Protein AF-A0A974WV80-F1 (afdb_monomer_lite)

pLDDT: mean 70.76, std 17.14, range [36.25, 94.75]

Structure (mmCIF, N/CA/C/O backbone):
data_AF-A0A974WV80-F1
#
_entry.id   AF-A0A974WV80-F1
#
loop_
_atom_site.group_PDB
_atom_site.id
_atom_site.type_symbol
_atom_site.label_atom_id
_atom_site.label_alt_id
_atom_site.label_comp_id
_atom_site.label_asym_id
_atom_site.label_entity_id
_atom_site.label_seq_id
_atom_site.pdbx_PDB_ins_code
_atom_site.Cartn_x
_atom_site.Cartn_y
_atom_site.Cartn_z
_atom_site.occupancy
_atom_site.B_iso_or_equiv
_atom_site.auth_seq_id
_atom_site.auth_comp_id
_atom_site.auth_asym_id
_atom_site.auth_atom_id
_atom_site.pdbx_PDB_model_num
ATOM 1 N N . MET A 1 1 ? 32.063 32.913 -98.123 1.00 36.25 1 MET A N 1
ATOM 2 C CA . MET A 1 1 ? 31.239 31.945 -97.366 1.00 36.25 1 MET A CA 1
ATOM 3 C C . MET A 1 1 ? 32.148 31.295 -96.330 1.00 36.25 1 MET A C 1
ATOM 5 O O . MET A 1 1 ? 33.024 30.537 -96.710 1.00 36.25 1 MET A O 1
ATOM 9 N N . ASN A 1 2 ? 32.060 31.723 -95.066 1.00 40.94 2 ASN A N 1
ATOM 10 C CA . ASN A 1 2 ? 33.018 31.383 -94.005 1.00 40.94 2 ASN A CA 1
ATOM 11 C C . ASN A 1 2 ? 32.288 30.568 -92.929 1.00 40.94 2 ASN A C 1
ATOM 13 O O . ASN A 1 2 ? 31.383 31.086 -92.277 1.00 40.94 2 ASN A O 1
ATOM 17 N N . ILE A 1 3 ? 32.620 29.284 -92.806 1.00 51.56 3 ILE A N 1
ATOM 18 C CA . ILE A 1 3 ? 31.945 28.354 -91.897 1.00 51.56 3 ILE A CA 1
ATOM 19 C C . ILE A 1 3 ? 32.751 28.321 -90.599 1.00 51.56 3 ILE A C 1
ATOM 21 O O . ILE A 1 3 ? 33.777 27.653 -90.505 1.00 51.56 3 ILE A O 1
ATOM 25 N N . GLN A 1 4 ? 32.292 29.060 -89.590 1.00 62.06 4 GLN A N 1
ATOM 26 C CA . GLN A 1 4 ? 32.830 28.953 -88.237 1.00 62.06 4 GLN A CA 1
ATOM 27 C C . GLN A 1 4 ? 32.282 27.684 -87.578 1.00 62.06 4 GLN A C 1
ATOM 29 O O . GLN A 1 4 ? 31.132 27.632 -87.140 1.00 62.06 4 GLN A O 1
ATOM 34 N N . THR A 1 5 ? 33.108 26.645 -87.482 1.00 59.03 5 THR A N 1
ATOM 35 C CA . THR A 1 5 ? 32.797 25.452 -86.690 1.00 59.03 5 THR A CA 1
ATOM 36 C C . THR A 1 5 ? 32.998 25.763 -85.208 1.00 59.03 5 THR A C 1
ATOM 38 O O . THR A 1 5 ? 34.107 25.713 -84.673 1.00 59.03 5 THR A O 1
ATOM 41 N N . ARG A 1 6 ? 31.900 26.112 -84.535 1.00 53.66 6 ARG A N 1
ATOM 42 C CA . ARG A 1 6 ? 31.818 26.294 -83.083 1.00 53.66 6 ARG A CA 1
ATOM 43 C C . ARG A 1 6 ? 32.050 24.949 -82.389 1.00 53.66 6 ARG A C 1
ATOM 45 O O . ARG A 1 6 ? 31.176 24.088 -82.376 1.00 53.66 6 ARG A O 1
ATOM 52 N N . ASN A 1 7 ? 33.225 24.775 -81.794 1.00 55.34 7 ASN A N 1
ATOM 53 C CA . ASN A 1 7 ? 33.567 23.578 -81.033 1.00 55.34 7 ASN A CA 1
ATOM 54 C C . ASN A 1 7 ? 32.879 23.640 -79.655 1.00 55.34 7 ASN A C 1
ATOM 56 O O . ASN A 1 7 ? 33.384 24.245 -78.709 1.00 55.34 7 ASN A O 1
ATOM 60 N N . ILE A 1 8 ? 31.674 23.073 -79.550 1.00 55.44 8 ILE A N 1
ATOM 61 C CA . ILE A 1 8 ? 30.937 22.963 -78.287 1.00 55.44 8 ILE A CA 1
ATOM 62 C C . ILE A 1 8 ? 31.570 21.821 -77.486 1.00 55.44 8 ILE A C 1
ATOM 64 O O . ILE A 1 8 ? 31.139 20.672 -77.556 1.00 55.44 8 ILE A O 1
ATOM 68 N N . ARG A 1 9 ? 32.600 22.134 -76.692 1.00 52.12 9 ARG A N 1
ATOM 69 C CA . ARG A 1 9 ? 33.020 21.252 -75.600 1.00 52.12 9 ARG A CA 1
ATOM 70 C C . ARG A 1 9 ? 31.909 21.243 -74.553 1.00 52.12 9 ARG A C 1
ATOM 72 O O . ARG A 1 9 ? 31.867 22.091 -73.665 1.00 52.12 9 ARG A O 1
ATOM 79 N N . GLN A 1 10 ? 30.998 20.280 -74.668 1.00 56.44 10 GLN A N 1
ATOM 80 C CA . GLN A 1 10 ? 30.128 19.870 -73.573 1.00 56.44 10 GLN A CA 1
ATOM 81 C C . GLN A 1 10 ? 31.018 19.378 -72.428 1.00 56.44 10 GLN A C 1
ATOM 83 O O . GLN A 1 10 ? 31.416 18.216 -72.366 1.00 56.44 10 GLN A O 1
ATOM 88 N N . GLY A 1 11 ? 31.341 20.284 -71.508 1.00 48.88 11 GLY A N 1
ATOM 89 C CA . GLY A 1 11 ? 31.851 19.943 -70.191 1.00 48.88 11 GLY A CA 1
ATOM 90 C C . GLY A 1 11 ? 30.752 19.237 -69.410 1.00 48.88 11 GLY A C 1
ATOM 91 O O . GLY A 1 11 ? 30.100 19.840 -68.562 1.00 48.88 11 GLY A O 1
ATOM 92 N N . ARG A 1 12 ? 30.529 17.954 -69.709 1.00 49.16 12 ARG A N 1
ATOM 93 C CA . ARG A 1 12 ? 29.722 17.045 -68.899 1.00 49.16 12 ARG A CA 1
ATOM 94 C C . ARG A 1 12 ? 30.490 16.839 -67.596 1.00 49.16 12 ARG A C 1
ATOM 96 O O . ARG A 1 12 ? 31.227 15.872 -67.440 1.00 49.16 12 ARG A O 1
ATOM 103 N N . ARG A 1 13 ? 30.364 17.790 -66.665 1.00 52.38 13 ARG A N 1
ATOM 104 C CA . ARG A 1 13 ? 30.737 17.589 -65.265 1.00 52.38 13 ARG A CA 1
ATOM 105 C C . ARG A 1 13 ? 29.773 16.550 -64.718 1.00 52.38 13 ARG A C 1
ATOM 107 O O . ARG A 1 13 ? 28.721 16.866 -64.175 1.00 52.38 13 ARG A O 1
ATOM 114 N N . THR A 1 14 ? 30.111 15.287 -64.940 1.00 49.91 14 THR A N 1
ATOM 115 C CA . THR A 1 14 ? 29.525 14.181 -64.210 1.00 49.91 14 THR A CA 1
ATOM 116 C C . THR A 1 14 ? 29.885 14.42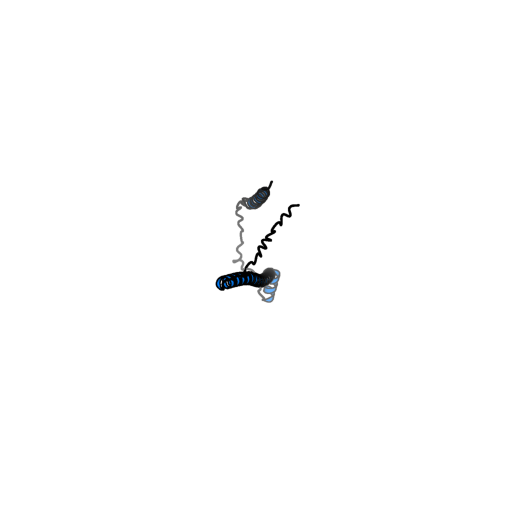5 -62.756 1.00 49.91 14 THR A C 1
ATOM 118 O O . THR A 1 14 ? 31.022 14.200 -62.347 1.00 49.91 14 THR A O 1
ATOM 121 N N . ASN A 1 15 ? 28.924 14.926 -61.987 1.00 51.16 15 ASN A N 1
ATOM 122 C CA . ASN A 1 15 ? 28.967 14.898 -60.537 1.00 51.16 15 ASN A CA 1
ATOM 123 C C . ASN A 1 15 ? 28.817 13.429 -60.116 1.00 51.16 15 ASN A C 1
ATOM 125 O O . ASN A 1 15 ? 27.779 12.998 -59.622 1.00 51.16 15 ASN A O 1
ATOM 129 N N . ARG A 1 16 ? 29.845 12.623 -60.408 1.00 49.44 16 ARG A N 1
ATOM 130 C CA . ARG A 1 16 ? 30.087 11.369 -59.714 1.00 49.44 16 ARG A CA 1
ATOM 131 C C . ARG A 1 16 ? 30.488 11.801 -58.316 1.00 49.44 16 ARG A C 1
ATOM 133 O O . ARG A 1 16 ? 31.667 11.973 -58.033 1.00 49.44 16 ARG A O 1
ATOM 140 N N . ARG A 1 17 ? 29.483 12.015 -57.466 1.00 54.44 17 ARG A N 1
ATOM 141 C CA . ARG A 1 17 ? 29.644 11.793 -56.037 1.00 54.44 17 ARG A CA 1
ATOM 142 C C . ARG A 1 17 ? 30.075 10.342 -55.939 1.00 54.44 17 ARG A C 1
ATOM 144 O O . ARG A 1 17 ? 29.261 9.431 -56.069 1.00 54.44 17 ARG A O 1
ATOM 151 N N . THR A 1 18 ? 31.383 10.149 -55.895 1.00 47.62 18 THR A N 1
ATOM 152 C CA . THR A 1 18 ? 32.001 8.917 -55.460 1.00 47.62 18 THR A CA 1
ATOM 153 C C . THR A 1 18 ? 31.258 8.525 -54.194 1.00 47.62 18 THR A C 1
ATOM 155 O O . THR A 1 18 ? 31.222 9.272 -53.218 1.00 47.62 18 THR A O 1
ATOM 158 N N . ALA A 1 19 ? 30.585 7.379 -54.238 1.00 55.41 19 ALA A N 1
ATOM 159 C CA . ALA A 1 19 ? 30.275 6.648 -53.029 1.00 55.41 19 ALA A CA 1
ATOM 160 C C . ALA A 1 19 ? 31.631 6.208 -52.465 1.00 55.41 19 ALA A C 1
ATOM 162 O O . ALA A 1 19 ? 32.063 5.075 -52.660 1.00 55.41 19 ALA A O 1
ATOM 163 N N . GLU A 1 20 ? 32.363 7.152 -51.873 1.00 53.81 20 GLU A N 1
ATOM 164 C CA . GLU A 1 20 ? 33.501 6.847 -51.031 1.00 53.81 20 GLU A CA 1
ATOM 165 C C . GLU A 1 20 ? 32.922 5.984 -49.923 1.00 53.81 20 GLU A C 1
ATOM 167 O O . GLU A 1 20 ? 32.028 6.416 -49.189 1.00 53.81 20 GLU A O 1
ATOM 172 N N . GLY A 1 21 ? 33.312 4.709 -49.907 1.00 57.91 21 GLY A N 1
ATOM 173 C CA . GLY A 1 21 ? 32.842 3.770 -48.907 1.00 57.91 21 GLY A CA 1
ATOM 174 C C . GLY A 1 21 ? 33.082 4.401 -47.547 1.00 57.91 21 GLY A C 1
ATOM 175 O O . GLY A 1 21 ? 34.236 4.576 -47.166 1.00 57.91 21 GLY A O 1
ATOM 176 N N . LEU A 1 22 ? 31.999 4.803 -46.866 1.00 60.28 22 LEU A N 1
ATOM 177 C CA . LEU A 1 22 ? 32.102 5.458 -45.566 1.00 60.28 22 LEU A CA 1
ATOM 178 C C . LEU A 1 22 ? 33.052 4.632 -44.704 1.00 60.28 22 LEU A C 1
ATOM 180 O O . LEU A 1 22 ? 32.840 3.421 -44.555 1.00 60.28 22 LEU A O 1
ATOM 184 N N . SER A 1 23 ? 34.091 5.294 -44.188 1.00 78.12 23 SER A N 1
ATOM 185 C CA . SER A 1 23 ? 35.085 4.692 -43.305 1.00 78.12 23 SER A CA 1
ATOM 186 C C . SER A 1 23 ? 34.379 3.851 -42.245 1.00 78.12 23 SER A C 1
ATOM 188 O O . SER A 1 23 ? 33.329 4.249 -41.725 1.00 78.12 23 SER A O 1
ATOM 190 N N . ILE A 1 24 ? 34.936 2.676 -41.932 1.00 80.00 24 ILE A N 1
ATOM 191 C CA . ILE A 1 24 ? 34.367 1.750 -40.942 1.00 80.00 24 ILE A CA 1
ATOM 192 C C . ILE A 1 24 ? 34.031 2.495 -39.639 1.00 80.00 24 ILE A C 1
ATOM 194 O O . ILE A 1 24 ? 32.977 2.258 -39.057 1.00 80.00 24 ILE A O 1
ATOM 198 N N . GLY A 1 25 ? 34.866 3.470 -39.252 1.00 83.44 25 GLY A N 1
ATOM 199 C CA . GLY A 1 25 ? 34.662 4.300 -38.066 1.00 83.44 25 GLY A CA 1
ATOM 200 C C . GLY A 1 25 ? 33.410 5.176 -38.138 1.00 83.44 25 GLY A C 1
ATOM 201 O O . GLY A 1 25 ? 32.678 5.275 -37.159 1.00 83.44 25 GLY A O 1
ATOM 202 N N . THR A 1 26 ? 33.093 5.751 -39.301 1.00 83.94 26 THR A N 1
ATOM 203 C CA . THR A 1 26 ? 31.877 6.558 -39.484 1.00 83.94 26 THR A CA 1
ATOM 204 C C . THR A 1 26 ? 30.623 5.688 -39.420 1.00 83.94 26 THR A C 1
ATOM 206 O O . THR A 1 26 ? 29.641 6.076 -38.794 1.00 83.94 26 THR A O 1
ATOM 209 N N . LYS A 1 27 ? 30.657 4.482 -40.003 1.00 86.31 27 LYS A N 1
ATOM 210 C CA . LYS A 1 27 ? 29.545 3.521 -39.897 1.00 86.31 27 LYS A CA 1
ATOM 211 C C . LYS A 1 27 ? 29.316 3.091 -38.447 1.00 86.31 27 LYS A C 1
ATOM 213 O O . LYS A 1 27 ? 28.176 3.061 -37.996 1.00 86.31 27 LYS A O 1
ATOM 218 N N . LEU A 1 28 ? 30.393 2.816 -37.714 1.00 88.44 28 LEU A N 1
ATOM 219 C CA . LEU A 1 28 ? 30.341 2.397 -36.313 1.00 88.44 28 LEU A CA 1
ATOM 220 C C . LEU A 1 28 ? 29.813 3.520 -35.410 1.00 88.44 28 LEU A C 1
ATOM 222 O O . LEU A 1 28 ? 28.975 3.270 -34.549 1.00 88.44 28 LEU A O 1
ATOM 226 N N . PHE A 1 29 ? 30.210 4.768 -35.670 1.00 90.38 29 PHE A N 1
ATOM 227 C CA . PHE A 1 29 ? 29.683 5.940 -34.971 1.00 90.38 29 PHE A CA 1
ATOM 228 C C . PHE A 1 29 ? 28.184 6.152 -35.227 1.00 90.38 29 PHE A C 1
ATOM 230 O O . PHE A 1 29 ? 27.434 6.441 -34.296 1.00 90.38 29 PHE A O 1
ATOM 237 N N . VAL A 1 30 ? 27.717 5.971 -36.467 1.00 90.38 30 VAL A N 1
ATOM 238 C CA . VAL A 1 30 ? 26.282 6.052 -36.791 1.00 90.38 30 VAL A CA 1
ATOM 239 C C . VAL A 1 30 ? 25.499 4.956 -36.068 1.00 90.38 30 VAL A C 1
ATOM 241 O O . VAL A 1 30 ? 24.493 5.252 -35.429 1.00 90.38 30 VAL A O 1
ATOM 244 N N . VAL A 1 31 ? 25.979 3.709 -36.102 1.00 92.19 31 VAL A N 1
ATOM 245 C CA . VAL A 1 31 ? 25.334 2.587 -35.400 1.00 92.19 31 VAL A CA 1
ATOM 246 C C . VAL A 1 31 ? 25.295 2.826 -33.892 1.00 92.19 31 VAL A C 1
ATOM 248 O O . VAL A 1 31 ? 24.258 2.600 -33.274 1.00 92.19 31 VAL A O 1
ATOM 251 N N . LEU A 1 32 ? 26.378 3.338 -33.304 1.00 93.56 32 LEU A N 1
ATOM 252 C CA . LEU A 1 32 ? 26.435 3.660 -31.881 1.00 93.56 32 LEU A CA 1
ATOM 253 C C . LEU A 1 32 ? 25.405 4.731 -31.500 1.00 93.56 32 LEU A C 1
ATOM 255 O O . LEU A 1 32 ? 24.673 4.551 -30.533 1.00 93.56 32 LEU A O 1
ATOM 259 N N . ASN A 1 33 ? 25.298 5.813 -32.276 1.00 92.12 33 ASN A N 1
ATOM 260 C CA . ASN A 1 33 ? 24.308 6.861 -32.013 1.00 92.12 33 ASN A CA 1
ATOM 261 C C . ASN A 1 33 ? 22.872 6.341 -32.132 1.00 92.12 33 ASN A C 1
ATOM 263 O O . ASN A 1 33 ? 22.026 6.675 -31.305 1.00 92.12 33 ASN A O 1
ATOM 267 N N . VAL A 1 34 ? 22.597 5.484 -33.118 1.00 92.88 34 VAL A N 1
ATOM 268 C CA . VAL A 1 34 ? 21.283 4.843 -33.263 1.00 92.88 34 VAL A CA 1
ATOM 269 C C . VAL A 1 34 ? 20.998 3.909 -32.085 1.00 92.88 34 VAL A C 1
ATOM 271 O O . VAL A 1 34 ? 19.899 3.942 -31.538 1.00 92.88 34 VAL A O 1
ATOM 274 N N . ALA A 1 35 ? 21.982 3.124 -31.641 1.00 93.88 35 ALA A N 1
ATOM 275 C CA . ALA A 1 35 ? 21.842 2.252 -30.478 1.00 93.88 35 ALA A CA 1
ATOM 276 C C . ALA A 1 35 ? 21.575 3.051 -29.191 1.00 93.88 35 ALA A C 1
ATOM 278 O O . ALA A 1 35 ? 20.708 2.673 -28.404 1.00 93.88 35 ALA A O 1
ATOM 279 N N . ILE A 1 36 ? 22.259 4.184 -29.000 1.00 93.75 36 ILE A N 1
ATOM 280 C CA . ILE A 1 36 ? 22.020 5.097 -27.874 1.00 93.75 36 ILE A CA 1
ATOM 281 C C . ILE A 1 36 ? 20.609 5.686 -27.951 1.00 93.75 36 ILE A C 1
ATOM 283 O O . ILE A 1 36 ? 19.902 5.692 -26.946 1.00 93.75 36 ILE A O 1
ATOM 287 N N . ALA A 1 37 ? 20.170 6.135 -29.129 1.00 92.94 37 ALA A N 1
ATOM 288 C CA . ALA A 1 37 ? 18.833 6.691 -29.307 1.00 92.94 37 ALA A CA 1
ATOM 289 C C . ALA A 1 37 ? 17.741 5.653 -28.996 1.00 92.94 37 ALA A C 1
ATOM 291 O O . ALA A 1 37 ? 16.806 5.944 -28.252 1.00 92.94 37 ALA A O 1
ATOM 292 N N . LEU A 1 38 ? 17.889 4.422 -29.494 1.00 93.44 38 LEU A N 1
ATOM 293 C CA . LEU A 1 38 ? 16.968 3.321 -29.198 1.00 93.44 38 LEU A CA 1
ATOM 294 C C . LEU A 1 38 ? 16.971 2.958 -27.709 1.00 93.44 38 LEU A C 1
ATOM 296 O O . LEU A 1 38 ? 15.905 2.780 -27.123 1.00 93.44 38 LEU A O 1
ATOM 300 N N . SER A 1 39 ? 18.150 2.906 -27.085 1.00 92.06 39 SER A N 1
ATOM 301 C CA . SER A 1 39 ? 18.290 2.671 -25.645 1.00 92.06 39 SER A CA 1
ATOM 302 C C . SER A 1 39 ? 17.598 3.761 -24.824 1.00 92.06 39 SER A C 1
ATOM 304 O O . SER A 1 39 ? 16.862 3.454 -23.890 1.00 92.06 39 SER A O 1
ATOM 306 N N . ALA A 1 40 ? 17.743 5.032 -25.207 1.00 93.19 40 ALA A N 1
ATOM 307 C CA . ALA A 1 40 ? 17.090 6.148 -24.531 1.00 93.19 40 ALA A CA 1
ATOM 308 C C . ALA A 1 40 ? 15.559 6.054 -24.620 1.00 93.19 40 ALA A C 1
ATOM 310 O O . ALA A 1 40 ? 14.876 6.185 -23.604 1.00 93.19 40 ALA A O 1
ATOM 311 N N . VAL A 1 41 ? 15.012 5.761 -25.805 1.00 91.56 41 VAL A N 1
ATOM 312 C CA . VAL A 1 41 ? 13.565 5.543 -25.987 1.00 91.56 41 VAL A CA 1
ATOM 313 C C . VAL A 1 41 ? 13.086 4.368 -25.134 1.00 91.56 41 VAL A C 1
ATOM 315 O O . VAL A 1 41 ? 12.062 4.470 -24.456 1.00 91.56 41 VAL A O 1
ATOM 318 N N . PHE A 1 42 ? 13.846 3.273 -25.116 1.00 92.38 42 PHE A N 1
ATOM 319 C CA . PHE A 1 42 ? 13.522 2.094 -24.323 1.00 92.38 42 PHE A CA 1
ATOM 320 C C . PHE A 1 42 ? 13.545 2.390 -22.819 1.00 92.38 42 PHE A C 1
ATOM 322 O O . PHE A 1 42 ? 12.612 2.014 -22.111 1.00 92.38 42 PHE A O 1
ATOM 329 N N . LEU A 1 43 ? 14.553 3.108 -22.324 1.00 90.88 43 LEU A N 1
ATOM 330 C CA . LEU A 1 43 ? 14.649 3.523 -20.924 1.00 90.88 43 LEU A CA 1
ATOM 331 C C . LEU A 1 43 ? 13.485 4.428 -20.522 1.00 90.88 43 LEU A C 1
ATOM 333 O O . LEU A 1 43 ? 12.877 4.199 -19.482 1.00 90.88 43 LEU A O 1
ATOM 337 N N . ILE A 1 44 ? 13.127 5.408 -21.354 1.00 92.81 44 ILE A N 1
ATOM 338 C CA . ILE A 1 44 ? 11.995 6.307 -21.089 1.00 92.81 44 ILE A CA 1
ATOM 339 C C . ILE A 1 44 ? 10.680 5.521 -21.028 1.00 92.81 44 ILE A C 1
ATOM 341 O O . ILE A 1 44 ? 9.865 5.750 -20.132 1.00 92.81 44 ILE A O 1
ATOM 345 N N . ALA A 1 45 ? 10.474 4.578 -21.951 1.00 88.56 45 ALA A N 1
ATOM 346 C CA . ALA A 1 45 ? 9.288 3.728 -21.959 1.00 88.56 45 ALA A CA 1
ATOM 347 C C . ALA A 1 45 ? 9.220 2.841 -20.705 1.00 88.56 45 ALA A C 1
ATOM 349 O O . ALA A 1 45 ? 8.202 2.836 -20.014 1.00 88.56 45 ALA A O 1
ATOM 350 N N . ASN A 1 46 ? 10.315 2.156 -20.362 1.00 87.94 46 ASN A N 1
ATOM 351 C CA . ASN A 1 46 ? 10.391 1.314 -19.165 1.00 87.94 46 ASN A CA 1
ATOM 352 C C . ASN A 1 46 ? 10.211 2.124 -17.881 1.00 87.94 46 ASN A C 1
ATOM 354 O O . ASN A 1 46 ? 9.502 1.688 -16.978 1.00 87.94 46 ASN A O 1
ATOM 358 N N . TYR A 1 47 ? 10.795 3.319 -17.809 1.00 87.81 47 TYR A N 1
ATOM 359 C CA . TYR A 1 47 ? 10.637 4.213 -16.669 1.00 87.81 47 TYR A CA 1
ATOM 360 C C . TYR A 1 47 ? 9.178 4.640 -16.492 1.00 87.81 47 TYR A C 1
ATOM 362 O O . TYR A 1 47 ? 8.646 4.560 -15.388 1.00 87.81 47 TYR A O 1
ATOM 370 N N . ARG A 1 48 ? 8.489 5.010 -17.582 1.00 85.25 48 ARG A N 1
ATOM 371 C CA . ARG A 1 48 ? 7.051 5.319 -17.537 1.00 85.25 48 ARG A CA 1
ATOM 372 C C . ARG A 1 48 ? 6.207 4.123 -17.105 1.00 85.25 48 ARG A C 1
ATOM 374 O O . ARG A 1 48 ? 5.297 4.296 -16.301 1.00 85.25 48 ARG A O 1
ATOM 381 N N . ILE A 1 49 ? 6.500 2.929 -17.614 1.00 82.94 49 ILE A N 1
ATOM 382 C CA . ILE A 1 49 ? 5.775 1.703 -17.252 1.00 82.94 49 ILE A CA 1
ATOM 383 C C . ILE A 1 49 ? 5.990 1.369 -15.772 1.00 82.94 49 ILE A C 1
ATOM 385 O O . ILE A 1 49 ? 5.022 1.109 -15.063 1.00 82.94 49 ILE A O 1
ATOM 389 N N . SER A 1 50 ? 7.233 1.444 -15.295 1.00 81.00 50 SER A N 1
ATOM 390 C CA . SER A 1 50 ? 7.597 1.211 -13.894 1.00 81.00 50 SER A CA 1
ATOM 391 C C . SER A 1 50 ? 6.922 2.215 -12.956 1.00 81.00 50 SER A C 1
ATOM 393 O O . SER A 1 50 ? 6.315 1.826 -11.962 1.00 81.00 50 SER A O 1
ATOM 395 N N . LEU A 1 51 ? 6.929 3.505 -13.308 1.00 77.56 51 LEU A N 1
ATOM 396 C CA . LEU A 1 51 ? 6.191 4.533 -12.573 1.00 77.56 51 LEU A CA 1
ATOM 397 C C . LEU A 1 51 ? 4.699 4.215 -12.500 1.00 77.56 51 LEU A C 1
ATOM 399 O O . LEU A 1 51 ? 4.114 4.304 -11.426 1.00 77.56 51 LEU A O 1
ATOM 403 N N . ASN A 1 52 ? 4.092 3.820 -13.619 1.00 80.00 52 ASN A N 1
ATOM 404 C CA . ASN A 1 52 ? 2.666 3.524 -13.657 1.00 80.00 52 ASN A CA 1
ATOM 405 C C . ASN A 1 52 ? 2.321 2.304 -12.786 1.00 80.00 52 ASN A C 1
ATOM 407 O O . ASN A 1 52 ? 1.367 2.345 -12.019 1.00 80.00 52 ASN A O 1
ATOM 411 N N . GLN A 1 53 ? 3.147 1.255 -12.828 1.00 77.88 53 GLN A N 1
ATOM 412 C CA . GLN A 1 53 ? 3.005 0.084 -11.957 1.00 77.88 53 GLN A CA 1
ATOM 413 C C . GLN A 1 53 ? 3.145 0.447 -10.473 1.00 77.88 53 GLN A C 1
ATOM 415 O O . GLN A 1 53 ? 2.349 -0.009 -9.650 1.00 77.88 53 GLN A O 1
ATOM 420 N N . ASN A 1 54 ? 4.113 1.300 -10.129 1.00 78.75 54 ASN A N 1
ATOM 421 C CA . ASN A 1 54 ? 4.316 1.761 -8.757 1.00 78.75 54 ASN A CA 1
ATOM 422 C C . ASN A 1 54 ? 3.135 2.607 -8.262 1.00 78.75 54 ASN A C 1
ATOM 424 O O . ASN A 1 54 ? 2.684 2.419 -7.134 1.00 78.75 54 ASN A O 1
ATOM 428 N N . ILE A 1 55 ? 2.598 3.491 -9.107 1.00 75.00 55 ILE A N 1
ATOM 429 C CA . ILE A 1 55 ? 1.416 4.303 -8.791 1.00 75.00 55 ILE A CA 1
ATOM 430 C C . ILE A 1 55 ? 0.202 3.402 -8.555 1.00 75.00 55 ILE A C 1
ATOM 432 O O . ILE A 1 55 ? -0.435 3.526 -7.514 1.00 75.00 55 ILE A O 1
ATOM 436 N N . SER A 1 56 ? -0.069 2.440 -9.442 1.00 76.81 56 SER A N 1
ATOM 437 C CA . SER A 1 56 ? -1.171 1.487 -9.252 1.00 76.81 56 SER A CA 1
ATOM 438 C C . SER A 1 56 ? -1.003 0.645 -7.980 1.00 76.81 56 SER A C 1
ATOM 440 O O . SER A 1 56 ? -1.977 0.367 -7.282 1.00 76.81 56 SER A O 1
ATOM 442 N N . GLY A 1 57 ? 0.233 0.265 -7.639 1.00 82.75 57 GLY A N 1
ATOM 443 C CA . GLY A 1 57 ? 0.540 -0.441 -6.395 1.00 82.75 57 GLY A CA 1
ATOM 444 C C . GLY A 1 57 ? 0.274 0.399 -5.142 1.00 82.75 57 GLY A C 1
ATOM 445 O O . GLY A 1 57 ? -0.262 -0.116 -4.159 1.00 82.75 57 GLY A O 1
ATOM 446 N N . ILE A 1 58 ? 0.614 1.690 -5.174 1.00 80.75 58 ILE A N 1
ATOM 447 C CA . ILE A 1 58 ? 0.351 2.641 -4.084 1.00 80.75 58 ILE A CA 1
ATOM 448 C C . ILE A 1 58 ? -1.147 2.939 -3.971 1.00 80.75 58 ILE A C 1
ATOM 450 O O . ILE A 1 58 ? -1.682 2.969 -2.866 1.00 80.75 58 ILE A O 1
ATOM 454 N N . GLU A 1 59 ? -1.846 3.107 -5.089 1.00 82.62 59 GLU A N 1
ATOM 455 C CA . GLU A 1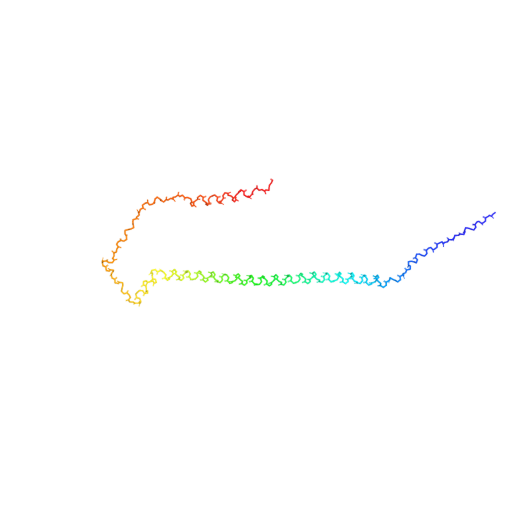 59 ? -3.286 3.369 -5.124 1.00 82.62 59 GLU A CA 1
ATOM 456 C C . GLU A 1 59 ? -4.086 2.198 -4.540 1.00 82.62 59 GLU A C 1
ATOM 458 O O . GLU A 1 59 ? -4.950 2.397 -3.685 1.00 82.62 59 GLU A O 1
ATOM 463 N N . ALA A 1 60 ? -3.726 0.961 -4.898 1.00 83.81 60 ALA A N 1
ATOM 464 C CA . ALA A 1 60 ? -4.329 -0.234 -4.315 1.00 83.81 60 ALA A CA 1
ATOM 465 C C . ALA A 1 60 ? -4.094 -0.325 -2.797 1.00 83.81 60 ALA A C 1
ATOM 467 O O . ALA A 1 60 ? -4.986 -0.731 -2.049 1.00 83.81 60 ALA A O 1
ATOM 468 N N . GLN A 1 61 ? -2.907 0.063 -2.320 1.00 86.81 61 GLN A N 1
ATOM 469 C CA . GLN A 1 61 ? -2.623 0.124 -0.885 1.00 86.81 61 GLN A CA 1
ATOM 470 C C . GLN A 1 61 ? -3.428 1.230 -0.199 1.00 86.81 61 GLN A C 1
ATOM 472 O O . GLN A 1 61 ? -4.028 0.984 0.845 1.00 86.81 61 GLN A O 1
ATOM 477 N N . SER A 1 62 ? -3.508 2.415 -0.804 1.00 83.31 62 SER A N 1
ATOM 478 C CA . SER A 1 62 ? -4.300 3.543 -0.311 1.00 83.31 62 SER A CA 1
ATOM 479 C C . SER A 1 62 ? -5.778 3.172 -0.161 1.00 83.31 62 SER A C 1
ATOM 481 O O . SER A 1 62 ? -6.358 3.368 0.906 1.00 83.31 62 SER A O 1
ATOM 483 N N . ALA A 1 63 ? -6.362 2.525 -1.173 1.00 89.44 63 ALA A N 1
ATOM 484 C CA . ALA A 1 63 ? -7.742 2.050 -1.126 1.00 89.44 63 ALA A CA 1
ATOM 485 C C . ALA A 1 63 ? -7.973 1.050 0.022 1.00 89.44 63 ALA A C 1
ATOM 487 O O . ALA A 1 63 ? -8.969 1.145 0.741 1.00 89.44 63 ALA A O 1
ATOM 488 N N . ARG A 1 64 ? -7.026 0.129 0.258 1.00 91.75 64 ARG A N 1
ATOM 489 C CA . ARG A 1 64 ? -7.089 -0.808 1.397 1.00 91.75 64 ARG A CA 1
ATOM 490 C C . ARG A 1 64 ? -7.033 -0.084 2.741 1.00 91.75 64 ARG A C 1
ATOM 492 O O . ARG A 1 64 ? -7.785 -0.430 3.649 1.00 91.75 64 ARG A O 1
ATOM 499 N N . TYR A 1 65 ? -6.171 0.924 2.880 1.00 91.88 65 TYR A N 1
ATOM 500 C CA . TYR A 1 65 ? -6.099 1.719 4.107 1.00 91.88 65 TYR A CA 1
ATOM 501 C C . TYR A 1 65 ? -7.378 2.520 4.345 1.00 91.88 65 TYR A C 1
ATOM 503 O O . TYR A 1 65 ? -7.869 2.539 5.469 1.00 91.88 65 TYR A O 1
ATOM 511 N N . GLN A 1 66 ? -7.965 3.115 3.305 1.00 90.56 66 GLN A N 1
ATOM 512 C CA . GLN A 1 66 ? -9.243 3.824 3.409 1.00 90.56 66 GLN A CA 1
ATOM 513 C C . GLN A 1 66 ? -10.381 2.901 3.857 1.00 90.56 66 GLN A C 1
ATOM 515 O O . GLN A 1 66 ? -11.140 3.254 4.759 1.00 90.56 66 GLN A O 1
ATOM 520 N N . GLN A 1 67 ? -10.467 1.694 3.291 1.00 93.19 67 GLN A N 1
ATOM 521 C CA . GLN A 1 67 ? -11.442 0.689 3.725 1.00 93.19 67 GLN A CA 1
ATOM 522 C C . GLN A 1 67 ? -11.259 0.330 5.201 1.00 93.19 67 GLN A C 1
ATOM 524 O O . GLN A 1 67 ? -12.227 0.336 5.959 1.00 93.19 67 GLN A O 1
ATOM 529 N N . LYS A 1 68 ? -10.012 0.099 5.625 1.00 93.06 68 LYS A N 1
ATOM 530 C CA . LYS A 1 68 ? -9.693 -0.215 7.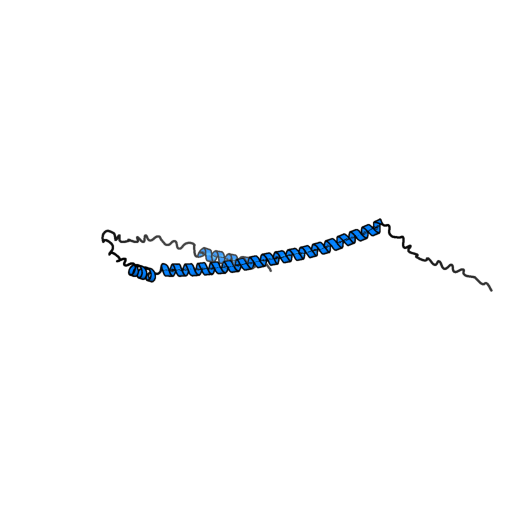019 1.00 93.06 68 LYS A CA 1
ATOM 531 C C . LYS A 1 68 ? -10.043 0.937 7.967 1.00 93.06 68 LYS A C 1
ATOM 533 O O . LYS A 1 68 ? -10.601 0.699 9.029 1.00 93.06 68 LYS A O 1
ATOM 538 N N . ILE A 1 69 ? -9.777 2.185 7.579 1.00 91.88 69 ILE A N 1
ATOM 539 C CA . ILE A 1 69 ? -10.166 3.371 8.360 1.00 91.88 69 ILE A CA 1
ATOM 540 C C . ILE A 1 69 ? -11.688 3.434 8.528 1.00 91.88 69 ILE A C 1
ATOM 542 O O . ILE A 1 69 ? -12.176 3.682 9.629 1.00 91.88 69 ILE A O 1
ATOM 546 N N . HIS A 1 70 ? -12.451 3.185 7.463 1.00 93.69 70 HIS A N 1
ATOM 547 C CA . HIS A 1 70 ? -13.910 3.164 7.550 1.00 93.69 70 HIS A CA 1
ATOM 548 C C . HIS A 1 70 ? -14.442 2.046 8.446 1.00 93.69 70 HIS A C 1
ATOM 550 O O . HIS A 1 70 ? -15.397 2.271 9.188 1.00 93.69 70 HIS A O 1
ATOM 556 N N . GLU A 1 71 ? -13.830 0.866 8.404 1.00 94.75 71 GLU A N 1
ATOM 557 C CA . GLU A 1 71 ? -14.178 -0.239 9.294 1.00 94.75 71 GLU A CA 1
ATOM 558 C C . GLU A 1 71 ? -13.918 0.119 10.762 1.00 94.75 71 GLU A C 1
ATOM 560 O O . GLU A 1 71 ? -14.828 0.008 11.583 1.00 94.75 71 GLU A O 1
ATOM 565 N N . LEU A 1 72 ? -12.731 0.649 11.076 1.00 93.00 72 LEU A N 1
ATOM 566 C CA . LEU A 1 72 ? -12.397 1.077 12.437 1.00 93.00 72 LEU A CA 1
ATOM 567 C C . LEU A 1 72 ? -13.324 2.188 12.939 1.00 93.00 72 LEU A C 1
ATOM 569 O O . LEU A 1 72 ? -13.746 2.151 14.090 1.00 93.00 72 LEU A O 1
ATOM 573 N N . ASN A 1 73 ? -13.676 3.163 12.098 1.00 91.62 73 ASN A N 1
ATOM 574 C CA . ASN A 1 73 ? -14.601 4.227 12.498 1.00 91.62 73 ASN A CA 1
ATOM 575 C C . ASN A 1 73 ? -15.982 3.672 12.857 1.00 91.62 73 ASN A C 1
ATOM 577 O O . ASN A 1 73 ? -16.547 4.052 13.881 1.00 91.62 73 ASN A O 1
ATOM 581 N N . ARG A 1 74 ? -16.494 2.719 12.070 1.00 93.19 74 ARG A N 1
ATOM 582 C CA . ARG A 1 74 ? -17.742 2.022 12.404 1.00 93.19 74 ARG A CA 1
ATOM 583 C C . ARG A 1 74 ? -17.617 1.260 13.716 1.00 93.19 74 ARG A C 1
ATOM 585 O O . ARG A 1 74 ? -18.533 1.298 14.532 1.00 93.19 74 ARG A O 1
ATOM 592 N N . GLU A 1 75 ? -16.494 0.585 13.945 1.00 94.62 75 GLU A N 1
ATOM 593 C CA . GLU A 1 75 ? -16.262 -0.122 15.201 1.00 94.62 75 GLU A CA 1
ATOM 594 C C . GLU A 1 75 ? -16.265 0.848 16.393 1.00 94.62 75 GLU A C 1
ATOM 596 O O . GLU A 1 75 ? -16.977 0.609 17.368 1.00 94.62 75 GLU A O 1
ATOM 601 N N . ILE A 1 76 ? -15.578 1.988 16.286 1.00 89.38 76 ILE A N 1
ATOM 602 C CA . ILE A 1 76 ? -15.571 3.041 17.312 1.00 89.38 76 ILE A CA 1
ATOM 603 C C . ILE A 1 76 ? -16.992 3.528 17.606 1.00 89.38 76 ILE A C 1
ATOM 605 O O . ILE A 1 76 ? -17.383 3.569 18.771 1.00 89.38 76 ILE A O 1
ATOM 609 N N . GLU A 1 77 ? -17.782 3.847 16.582 1.00 89.00 77 GLU A N 1
ATOM 610 C CA . GLU A 1 77 ? -19.177 4.269 16.756 1.00 89.00 77 GLU A CA 1
ATOM 611 C C . GLU A 1 77 ? -20.002 3.186 17.462 1.00 89.00 77 GLU A C 1
ATOM 613 O O . GLU A 1 77 ? -20.725 3.465 18.421 1.00 89.00 77 GLU A O 1
ATOM 618 N N . THR A 1 78 ? -19.857 1.919 17.061 1.00 92.00 78 THR A N 1
ATOM 619 C CA . THR A 1 78 ? -20.577 0.823 17.723 1.00 92.00 78 THR A CA 1
ATOM 620 C C . THR A 1 78 ? -20.155 0.644 19.179 1.00 92.00 78 THR A C 1
ATOM 622 O O . THR A 1 78 ? -21.002 0.364 20.031 1.00 92.00 78 THR A O 1
ATOM 625 N N . LEU A 1 79 ? -18.870 0.827 19.493 1.00 90.06 79 LEU A N 1
ATOM 626 C CA . LEU A 1 79 ? -18.347 0.765 20.854 1.00 90.06 79 LEU A CA 1
ATOM 627 C C . LEU A 1 79 ? -18.837 1.942 21.696 1.00 90.06 79 LEU A C 1
ATOM 629 O O . LEU A 1 79 ? -19.188 1.737 22.857 1.00 90.06 79 LEU A O 1
ATOM 633 N N . GLN A 1 80 ? -18.930 3.144 21.125 1.00 89.81 80 GLN A N 1
ATOM 634 C CA . GLN A 1 80 ? -19.515 4.307 21.793 1.00 89.81 80 GLN A CA 1
ATOM 635 C C . GLN A 1 80 ? -20.984 4.061 22.130 1.00 89.81 80 GLN A C 1
ATOM 637 O O . GLN A 1 80 ? -21.364 4.176 23.293 1.00 89.81 80 GLN A O 1
ATOM 642 N N . VAL A 1 81 ? -21.781 3.591 21.169 1.00 87.50 81 VAL A N 1
ATOM 643 C CA . VAL A 1 81 ? -23.189 3.239 21.407 1.00 87.50 81 VAL A CA 1
ATOM 644 C C . VAL A 1 81 ? -23.316 2.124 22.449 1.00 87.50 81 VAL A C 1
ATOM 646 O O . VAL A 1 81 ? -24.203 2.160 23.302 1.00 87.50 81 VAL A O 1
ATOM 649 N N . ARG A 1 82 ? -22.436 1.114 22.425 1.00 84.12 82 ARG A N 1
ATOM 650 C CA . ARG A 1 82 ? -22.410 0.068 23.463 1.00 84.12 82 ARG A CA 1
ATOM 651 C C . ARG A 1 82 ? -22.069 0.643 24.832 1.00 84.12 82 ARG A C 1
ATOM 653 O O . ARG A 1 82 ? -22.723 0.274 25.801 1.00 84.12 82 ARG A O 1
ATOM 660 N N . ARG A 1 83 ? -21.092 1.546 24.922 1.00 85.38 83 ARG A N 1
ATOM 661 C CA . ARG A 1 83 ? -20.737 2.234 26.167 1.00 85.38 83 ARG A CA 1
ATOM 662 C C . ARG A 1 83 ? -21.916 3.044 26.690 1.00 85.38 83 ARG A C 1
ATOM 664 O O . ARG A 1 83 ? -22.238 2.920 27.862 1.00 85.38 83 ARG A O 1
ATOM 671 N N . GLU A 1 84 ? -22.586 3.813 25.840 1.00 83.94 84 GLU A N 1
ATOM 672 C CA . GLU A 1 84 ? -23.784 4.569 26.215 1.00 83.94 84 GLU A CA 1
ATOM 673 C C . GLU A 1 84 ? -24.891 3.649 26.734 1.00 83.94 84 GLU A C 1
ATOM 675 O O . GLU A 1 84 ? -25.474 3.923 27.779 1.00 83.94 84 GLU A O 1
ATOM 680 N N . LYS A 1 85 ? -25.125 2.506 26.077 1.00 80.06 85 LYS A N 1
ATOM 681 C CA . LYS A 1 85 ? -26.085 1.492 26.541 1.00 80.06 85 LYS A CA 1
ATOM 682 C C . LYS A 1 85 ? -25.695 0.867 27.882 1.00 80.06 85 LYS A C 1
ATOM 684 O O . LYS A 1 85 ? -26.570 0.646 28.708 1.00 80.06 85 LYS A O 1
ATOM 689 N N . LEU A 1 86 ? -24.411 0.586 28.102 1.00 75.50 86 LEU A N 1
ATOM 690 C CA . LEU A 1 86 ? -23.900 0.023 29.358 1.00 75.50 86 LEU A CA 1
ATOM 691 C C . LEU A 1 86 ? -23.923 1.046 30.503 1.00 75.50 86 LEU A C 1
ATOM 693 O O . LEU A 1 86 ? -24.190 0.681 31.644 1.00 75.50 86 LEU A O 1
ATOM 697 N N . CYS A 1 87 ? -23.657 2.318 30.202 1.00 73.62 87 CYS A N 1
ATOM 698 C CA . CYS A 1 87 ? -23.725 3.424 31.155 1.00 73.62 87 CYS A CA 1
ATOM 699 C C . CYS A 1 87 ? -25.157 3.918 31.399 1.00 73.62 87 CYS A C 1
ATOM 701 O O . CYS A 1 87 ? -25.384 4.653 32.359 1.00 73.62 87 CYS A O 1
ATOM 703 N N . ALA A 1 88 ? -26.122 3.542 30.556 1.00 81.69 88 ALA A N 1
ATOM 704 C CA . ALA A 1 88 ? -27.514 3.899 30.758 1.00 81.69 88 ALA A CA 1
ATOM 705 C C . ALA A 1 88 ? -28.016 3.315 32.084 1.00 81.69 88 ALA A C 1
ATOM 707 O O . ALA A 1 88 ? -27.892 2.118 32.357 1.00 81.69 88 ALA A O 1
ATOM 708 N N . TRP A 1 89 ? -28.633 4.172 32.897 1.00 75.44 89 TRP A N 1
ATOM 709 C CA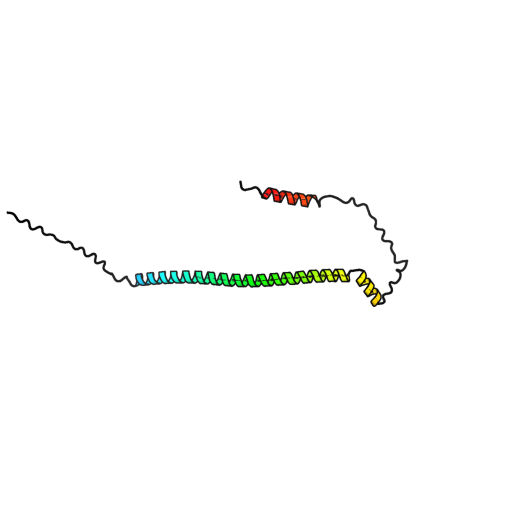 . TRP A 1 89 ? -29.142 3.801 34.216 1.00 75.44 89 TRP A CA 1
ATOM 710 C C . TRP A 1 89 ? -30.120 2.619 34.174 1.00 75.44 89 TRP A C 1
ATOM 712 O O . TRP A 1 89 ? -30.159 1.818 35.101 1.00 75.44 89 TRP A O 1
ATOM 722 N N . THR A 1 90 ? -30.865 2.464 33.077 1.00 75.69 90 THR A N 1
ATOM 723 C CA . THR 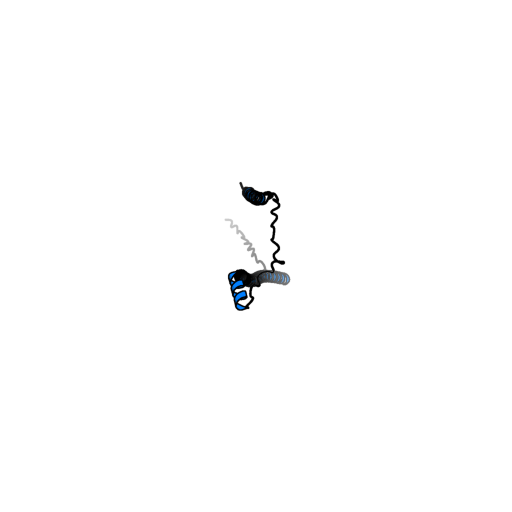A 1 90 ? -31.754 1.319 32.840 1.00 75.69 90 THR A CA 1
ATOM 724 C C . THR A 1 90 ? -30.995 -0.008 32.837 1.00 75.69 90 THR A C 1
ATOM 726 O O . THR A 1 90 ? -31.384 -0.931 33.543 1.00 75.69 90 THR A O 1
ATOM 729 N N . HIS A 1 91 ? -29.863 -0.084 32.132 1.00 75.81 91 HIS A N 1
ATOM 730 C CA . HIS A 1 91 ? -29.040 -1.289 32.069 1.00 75.81 91 HIS A CA 1
ATOM 731 C C . HIS A 1 91 ? -28.374 -1.608 33.413 1.00 75.81 91 HIS A C 1
ATOM 733 O O . HIS A 1 91 ? -28.341 -2.761 33.841 1.00 75.81 91 HIS A O 1
ATOM 739 N N . ILE A 1 92 ? -27.887 -0.577 34.111 1.00 76.69 92 ILE A N 1
ATOM 740 C CA . ILE A 1 92 ? -27.300 -0.712 35.451 1.00 76.69 92 ILE A CA 1
ATOM 741 C C . ILE A 1 92 ? -28.352 -1.229 36.438 1.00 76.69 92 ILE A C 1
ATOM 743 O O . ILE A 1 92 ? -28.094 -2.190 37.159 1.00 76.69 92 ILE A O 1
ATOM 747 N N . ARG A 1 93 ? -29.553 -0.641 36.436 1.00 76.06 93 ARG A N 1
ATOM 748 C CA . ARG A 1 93 ? -30.674 -1.046 37.293 1.00 76.06 93 ARG A CA 1
ATOM 749 C C . ARG A 1 93 ? -31.072 -2.502 37.063 1.00 76.06 93 ARG A C 1
ATOM 751 O O . ARG A 1 93 ? -31.230 -3.241 38.033 1.00 76.06 93 ARG A O 1
ATOM 758 N N . ASP A 1 94 ? -31.206 -2.917 35.807 1.00 80.25 94 ASP A N 1
ATOM 759 C CA . ASP A 1 94 ? -31.550 -4.300 35.470 1.00 80.25 94 ASP A CA 1
ATOM 760 C C . ASP A 1 94 ? -30.472 -5.275 35.958 1.00 80.25 94 ASP A C 1
ATOM 762 O O . ASP A 1 94 ? -30.784 -6.357 36.455 1.00 80.25 94 ASP A O 1
ATOM 766 N N . ARG A 1 95 ? -29.194 -4.884 35.880 1.00 78.19 95 ARG A N 1
ATOM 767 C CA . ARG A 1 95 ? -28.086 -5.716 36.357 1.00 78.19 95 ARG A CA 1
ATOM 768 C C . ARG A 1 95 ? -28.003 -5.788 37.881 1.00 78.19 95 ARG A C 1
ATOM 770 O O . ARG A 1 95 ? -27.736 -6.862 38.408 1.00 78.19 95 ARG A O 1
ATOM 777 N N . VAL A 1 96 ? -28.284 -4.687 38.577 1.00 77.81 96 VAL A N 1
ATOM 778 C CA . VAL A 1 96 ? -28.418 -4.638 40.045 1.00 77.81 96 VAL A CA 1
ATOM 779 C C . VAL A 1 96 ? -29.536 -5.575 40.511 1.00 77.81 96 VAL A C 1
ATOM 781 O O . VAL A 1 96 ? -29.318 -6.372 41.423 1.00 77.81 96 VAL A O 1
ATOM 784 N N . ALA A 1 97 ? -30.686 -5.558 39.828 1.00 78.44 97 ALA A N 1
ATOM 785 C CA . ALA A 1 97 ? -31.804 -6.455 40.116 1.00 78.44 97 ALA A CA 1
ATOM 786 C C . ALA A 1 97 ? -31.471 -7.933 39.833 1.00 78.44 97 ALA A C 1
ATOM 788 O O . ALA A 1 97 ? -31.780 -8.798 40.647 1.00 78.44 97 ALA A O 1
ATOM 789 N N . GLN A 1 98 ? -30.806 -8.237 38.710 1.00 80.44 98 GLN A N 1
ATOM 790 C CA . GLN A 1 98 ? -30.396 -9.607 38.357 1.00 80.44 98 GLN A CA 1
ATOM 791 C C . GLN A 1 98 ? -29.367 -10.200 39.320 1.00 80.44 98 GLN A C 1
ATOM 793 O O . GLN A 1 98 ? -29.397 -11.396 39.592 1.00 80.44 98 GLN A O 1
ATOM 798 N N . LEU A 1 99 ? -28.433 -9.382 39.804 1.00 81.31 99 LEU A N 1
ATOM 799 C CA . LEU A 1 99 ? -27.373 -9.822 40.707 1.00 81.31 99 LEU A CA 1
ATOM 800 C C . LEU A 1 99 ? -27.821 -9.850 42.178 1.00 81.31 99 LEU A C 1
ATOM 802 O O . LEU A 1 99 ? -27.016 -10.194 43.039 1.00 81.31 99 LEU A O 1
ATOM 806 N N . GLY A 1 100 ? -29.076 -9.486 42.473 1.00 72.94 100 GLY A N 1
ATOM 807 C CA . GLY A 1 100 ? -29.594 -9.452 43.840 1.00 72.94 100 GLY A CA 1
ATOM 808 C C . GLY A 1 100 ? -28.808 -8.502 44.743 1.00 72.94 100 GLY A C 1
ATOM 809 O O . GLY A 1 100 ? -28.700 -8.749 45.943 1.00 72.94 100 GLY A O 1
ATOM 810 N N . LEU A 1 101 ? -28.222 -7.438 44.174 1.00 71.06 101 LEU A N 1
ATOM 811 C CA . LEU A 1 101 ? -27.656 -6.369 44.983 1.00 71.06 101 LEU A CA 1
ATOM 812 C C . LEU A 1 101 ? -28.831 -5.568 45.522 1.00 71.06 101 LEU A C 1
ATOM 814 O O . LEU A 1 101 ? -29.290 -4.616 44.890 1.00 71.06 101 LEU A O 1
ATOM 818 N N . ASP A 1 102 ? -29.318 -5.960 46.694 1.00 63.62 102 ASP A N 1
ATOM 819 C CA . ASP A 1 102 ? -30.128 -5.059 47.494 1.00 63.62 102 ASP A CA 1
ATOM 820 C C . ASP A 1 102 ? -29.319 -3.774 47.665 1.00 63.62 102 ASP A C 1
ATOM 822 O O . ASP A 1 102 ? -28.223 -3.768 48.238 1.00 63.62 102 ASP A O 1
ATOM 826 N N . LEU A 1 103 ? -29.845 -2.683 47.107 1.00 64.44 103 LEU A N 1
ATOM 827 C CA . LEU A 1 103 ? -29.380 -1.332 47.373 1.00 64.44 103 LEU A CA 1
ATOM 828 C C . LEU A 1 103 ? -29.602 -1.104 48.865 1.00 64.44 103 LEU A C 1
ATOM 830 O O . LEU A 1 103 ? -30.665 -0.645 49.284 1.00 64.44 103 LEU A O 1
ATOM 834 N N . ARG A 1 104 ? -28.620 -1.501 49.680 1.00 64.44 104 ARG A N 1
ATOM 835 C CA . ARG A 1 104 ? -28.611 -1.217 51.110 1.00 64.44 104 ARG A CA 1
ATOM 836 C C . ARG A 1 104 ? -28.871 0.275 51.237 1.00 64.44 104 ARG A C 1
ATOM 838 O O . ARG A 1 104 ? -28.172 1.067 50.600 1.00 64.44 104 ARG A O 1
ATOM 845 N N . MET A 1 105 ? -29.892 0.642 52.012 1.00 57.59 105 MET A N 1
ATOM 846 C CA . MET A 1 105 ? -30.090 2.041 52.371 1.00 57.59 105 MET A CA 1
ATOM 847 C C . MET A 1 105 ? -28.740 2.568 52.857 1.00 57.59 105 MET A C 1
ATOM 849 O O . MET A 1 105 ? -28.105 1.889 53.676 1.00 57.59 105 MET A O 1
ATOM 853 N N . PRO A 1 106 ? -28.255 3.688 52.296 1.00 60.50 106 PRO A N 1
ATOM 854 C CA . PRO A 1 106 ? -26.978 4.225 52.711 1.00 60.50 106 PRO A CA 1
ATOM 855 C C . PRO A 1 106 ? -27.044 4.431 54.220 1.00 60.50 106 PRO A C 1
ATOM 857 O O . PRO A 1 106 ? -28.046 4.933 54.737 1.00 60.50 106 PRO A O 1
ATOM 860 N N . ASP A 1 107 ? -26.006 3.975 54.915 1.00 61.78 107 ASP A N 1
ATOM 861 C CA . ASP A 1 107 ? -25.887 4.191 56.348 1.00 61.78 107 ASP A CA 1
ATOM 862 C C . ASP A 1 107 ? -26.076 5.699 56.600 1.00 61.78 107 ASP A C 1
ATOM 864 O O . ASP A 1 107 ? -25.399 6.497 55.939 1.00 61.78 107 ASP A O 1
ATOM 868 N N . PRO A 1 108 ? -27.010 6.136 57.464 1.00 63.41 108 PRO A N 1
ATOM 869 C CA . PRO A 1 108 ? -27.262 7.556 57.706 1.00 63.41 108 PRO A CA 1
ATOM 870 C C . PRO A 1 108 ? -26.004 8.335 58.126 1.00 63.41 108 PRO A C 1
ATOM 872 O O . PRO A 1 108 ? -25.965 9.552 57.958 1.00 63.41 108 PRO A O 1
ATOM 875 N N . PHE A 1 109 ? -24.954 7.653 58.597 1.00 61.72 109 PHE A N 1
ATOM 876 C CA . PHE A 1 109 ? -23.648 8.249 58.893 1.00 61.72 109 PHE A CA 1
ATOM 877 C C . PHE A 1 109 ? -22.712 8.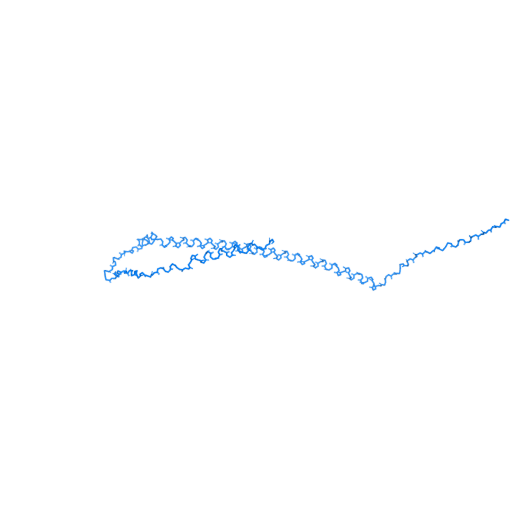397 57.671 1.00 61.72 109 PHE A C 1
ATOM 879 O O . PHE A 1 109 ? -21.729 9.132 57.746 1.00 61.72 109 PHE A O 1
ATOM 886 N N . GLN A 1 110 ? -23.002 7.738 56.542 1.00 58.06 110 GLN A N 1
ATOM 887 C CA . GLN A 1 110 ? -22.250 7.822 55.276 1.00 58.06 110 GLN A CA 1
ATOM 888 C C . GLN A 1 110 ? -22.835 8.825 54.272 1.00 58.06 110 GLN A C 1
ATOM 890 O O . GLN A 1 110 ? -22.181 9.155 53.280 1.00 58.06 110 GLN A O 1
ATOM 895 N N . VAL A 1 111 ? -24.047 9.335 54.506 1.00 58.12 111 VAL A N 1
ATOM 896 C CA . VAL A 1 111 ? -24.673 10.332 53.629 1.00 58.12 111 VAL A CA 1
ATOM 897 C C . VAL A 1 111 ? -24.118 11.719 53.956 1.00 58.12 111 VAL A C 1
ATOM 899 O O . VAL A 1 111 ? -24.719 12.495 54.696 1.00 58.12 111 VAL A O 1
ATOM 902 N N . GLN A 1 112 ? -22.960 12.066 53.394 1.00 60.44 112 GLN A N 1
ATOM 903 C CA . GLN A 1 112 ? -22.541 13.465 53.361 1.00 60.44 112 GLN A CA 1
ATOM 904 C C . GLN A 1 112 ? -23.412 14.205 52.348 1.00 60.44 112 GLN A C 1
ATOM 906 O O . GLN A 1 112 ? -23.418 13.894 51.156 1.00 60.44 112 GLN A O 1
ATOM 911 N N . ARG A 1 113 ? -24.172 15.194 52.826 1.00 58.28 113 ARG A N 1
ATOM 912 C CA . ARG A 1 113 ? -24.862 16.143 51.954 1.00 58.28 113 ARG A CA 1
ATOM 913 C C . ARG A 1 113 ? -23.783 16.853 51.143 1.00 58.28 113 ARG A C 1
ATOM 915 O O . ARG A 1 113 ? -23.014 17.627 51.706 1.00 58.28 113 ARG A O 1
ATOM 922 N N . LEU A 1 114 ? -23.716 16.572 49.844 1.00 55.50 114 LEU A N 1
ATOM 923 C CA . LEU A 1 114 ? -22.865 17.327 48.936 1.00 55.50 114 LEU A CA 1
ATOM 924 C C . LEU A 1 114 ? -23.439 18.747 48.879 1.00 55.50 114 LEU A C 1
ATOM 926 O O . LEU A 1 114 ? -24.397 19.024 48.158 1.00 55.50 114 LEU A O 1
ATOM 930 N N . VAL A 1 115 ? -22.921 19.633 49.726 1.00 57.94 115 VAL A N 1
ATOM 931 C CA . VAL A 1 115 ? -23.184 21.060 49.608 1.00 57.94 115 VAL A CA 1
ATOM 932 C C . VAL A 1 115 ? -22.324 21.509 48.444 1.00 57.94 115 VAL A C 1
ATOM 934 O O . VAL A 1 115 ? -21.113 21.673 48.567 1.00 57.94 115 VAL A O 1
ATOM 937 N N . VAL A 1 116 ? -22.944 21.607 47.273 1.00 57.53 116 VAL A N 1
ATOM 938 C CA . VAL A 1 116 ? -22.325 22.285 46.143 1.00 57.53 116 VAL A CA 1
ATOM 939 C C . VAL A 1 116 ? -22.292 23.754 46.541 1.00 57.53 116 VAL A C 1
ATOM 941 O O . VAL A 1 116 ? -23.292 24.458 46.418 1.00 57.53 116 VAL A O 1
ATOM 944 N N . ASN A 1 117 ? -21.169 24.193 47.109 1.00 51.47 117 ASN A N 1
ATOM 945 C CA . ASN A 1 117 ? -20.879 25.611 47.211 1.00 51.47 117 ASN A CA 1
ATOM 946 C C . ASN A 1 117 ? -20.712 26.092 45.774 1.00 51.47 117 ASN A C 1
ATOM 948 O O . ASN A 1 117 ? -19.648 25.946 45.172 1.00 51.47 117 ASN A O 1
ATOM 952 N N . PHE A 1 118 ? -21.795 26.618 45.209 1.00 55.25 118 PHE A N 1
ATOM 953 C CA . PHE A 1 118 ? -21.688 27.587 44.138 1.00 55.25 118 PHE A CA 1
ATOM 954 C C . PHE A 1 118 ? -21.060 28.822 44.782 1.00 55.25 118 PHE A C 1
ATOM 956 O O . PHE A 1 118 ? -21.748 29.747 45.197 1.00 55.25 118 PHE A O 1
ATOM 963 N N . GLU A 1 119 ? -19.738 28.792 44.956 1.00 49.91 119 GLU A N 1
ATOM 964 C CA . GLU A 1 119 ? -18.993 30.035 44.902 1.00 49.91 119 GLU A CA 1
ATOM 965 C C . GLU A 1 119 ? -19.355 30.589 43.526 1.00 49.91 119 GLU A C 1
ATOM 967 O O . GLU A 1 119 ? -19.088 29.926 42.516 1.00 49.91 119 GLU A O 1
ATOM 972 N N . ASP A 1 120 ? -20.055 31.721 43.489 1.00 53.47 120 ASP A N 1
ATOM 973 C CA . ASP A 1 120 ? -20.250 32.502 42.277 1.00 53.47 120 ASP A CA 1
ATOM 974 C C . ASP A 1 120 ? -18.856 32.906 41.784 1.00 53.47 120 ASP A C 1
ATOM 976 O O . ASP A 1 120 ? -18.387 34.023 41.994 1.00 53.47 120 ASP A O 1
ATOM 980 N N . GLN A 1 121 ? -18.147 31.976 41.141 1.00 45.97 121 GLN A N 1
ATOM 981 C CA . GLN A 1 121 ? -17.112 32.351 40.211 1.00 45.97 121 GLN A CA 1
ATOM 982 C C . GLN A 1 121 ? -17.853 33.182 39.175 1.00 45.97 121 GLN A C 1
ATOM 984 O O . GLN A 1 121 ? -18.752 32.641 38.517 1.00 45.97 121 GLN A O 1
ATOM 989 N N . PRO A 1 122 ? -17.539 34.483 39.033 1.00 43.81 122 PRO A N 1
ATOM 990 C CA . PRO A 1 122 ? -18.046 35.221 37.904 1.00 43.81 122 PRO A CA 1
ATOM 991 C C . PRO A 1 122 ? -17.622 34.409 36.693 1.00 43.81 122 PRO A C 1
ATOM 993 O O . PRO A 1 122 ? -16.430 34.188 36.464 1.00 43.81 122 PRO A O 1
ATOM 996 N N . VAL A 1 123 ? -18.615 33.883 35.979 1.00 50.94 123 VAL A N 1
ATOM 997 C CA . VAL A 1 123 ? -18.409 33.266 34.684 1.00 50.94 123 VAL A CA 1
ATOM 998 C C . VAL A 1 123 ? -17.675 34.332 33.896 1.00 50.94 123 VAL A C 1
ATOM 1000 O O . VAL A 1 123 ? -18.263 35.347 33.522 1.00 50.94 123 VAL A O 1
ATOM 1003 N N . SER A 1 124 ? -16.365 34.143 33.728 1.00 45.38 124 SER A N 1
ATOM 1004 C CA . SER A 1 124 ? -15.562 34.914 32.801 1.00 45.38 124 SER A CA 1
ATOM 1005 C C . SER A 1 124 ? -16.107 34.562 31.427 1.00 45.38 124 SER A C 1
ATOM 1007 O O . SER A 1 124 ? -15.645 33.653 30.740 1.00 45.38 124 SER A O 1
ATOM 1009 N N . SER A 1 125 ? -17.186 35.252 31.068 1.00 48.78 125 SER A N 1
ATOM 1010 C CA . SER A 1 125 ? -17.672 35.441 29.717 1.00 48.78 125 SER A CA 1
ATOM 1011 C C . SER A 1 125 ? -16.635 36.308 29.010 1.00 48.78 125 SER A C 1
ATOM 1013 O O . SER A 1 125 ? -16.855 37.479 28.721 1.00 48.78 125 SER A O 1
ATOM 1015 N N . GLY A 1 126 ? -15.460 35.728 28.807 1.00 50.78 126 GLY A N 1
ATOM 1016 C CA . GLY A 1 126 ? -14.325 36.336 28.155 1.00 50.78 126 GLY A CA 1
ATOM 1017 C C . GLY A 1 126 ? -13.640 35.269 27.321 1.00 50.78 126 GLY A C 1
ATOM 1018 O O . GLY A 1 126 ? -13.008 34.362 27.854 1.00 50.78 126 GLY A O 1
ATOM 1019 N N . ASN A 1 127 ? -13.745 35.432 26.002 1.00 49.53 127 ASN A N 1
ATOM 1020 C CA . ASN A 1 127 ? -12.760 34.979 25.013 1.00 49.53 127 ASN A CA 1
ATOM 1021 C C . ASN A 1 127 ? -12.957 33.608 24.335 1.00 49.53 127 ASN A C 1
ATOM 1023 O O . ASN A 1 127 ? -12.039 33.142 23.663 1.00 49.53 127 ASN A O 1
ATOM 1027 N N . ALA A 1 128 ? -14.136 32.979 24.394 1.00 49.03 128 ALA A N 1
ATOM 1028 C CA . ALA A 1 128 ? -14.435 31.834 23.510 1.00 49.03 128 ALA A CA 1
ATOM 1029 C C . ALA A 1 128 ? -15.229 32.220 22.245 1.00 49.03 128 ALA A C 1
ATOM 1031 O O . ALA A 1 128 ? -15.150 31.527 21.229 1.00 49.03 128 ALA A O 1
ATOM 1032 N N . VAL A 1 129 ? -15.973 33.331 22.277 1.00 53.22 129 VAL A N 1
ATOM 1033 C CA . VAL A 1 129 ? -16.797 33.777 21.136 1.00 53.22 129 VAL A CA 1
ATOM 1034 C C . VAL A 1 129 ? -16.020 34.712 20.200 1.00 53.22 129 VAL A C 1
ATOM 1036 O O . VAL A 1 129 ? -16.204 34.636 18.985 1.00 53.22 129 VAL A O 1
ATOM 1039 N N . ASP A 1 130 ? -15.056 35.479 20.718 1.00 49.41 130 ASP A N 1
ATOM 1040 C CA . ASP A 1 130 ? -14.240 36.385 19.894 1.00 49.41 130 ASP A CA 1
ATOM 1041 C C . ASP A 1 130 ? -13.269 35.642 18.971 1.00 49.41 130 ASP A C 1
ATOM 1043 O O . ASP A 1 130 ? -13.028 36.073 17.846 1.00 49.41 130 ASP A O 1
ATOM 1047 N N . ASN A 1 131 ? -12.791 34.457 19.366 1.00 51.47 131 ASN A N 1
ATOM 1048 C CA . ASN A 1 131 ? -11.853 33.697 18.537 1.00 51.47 131 ASN A CA 1
ATOM 1049 C C . ASN A 1 131 ? -12.533 33.057 17.308 1.00 51.47 131 ASN A C 1
ATOM 1051 O O . ASN A 1 131 ? -11.902 32.823 16.279 1.00 51.47 131 ASN A O 1
ATOM 1055 N N . LYS A 1 132 ? -13.852 32.822 17.372 1.00 50.53 132 LYS A N 1
ATOM 1056 C CA . LYS A 1 132 ? -14.627 32.272 16.248 1.00 50.53 132 LYS A CA 1
ATOM 1057 C C . LYS A 1 132 ? -15.050 33.344 15.238 1.00 50.53 132 LYS A C 1
ATOM 1059 O O . LYS A 1 132 ? -15.326 33.009 14.087 1.00 50.53 132 LYS A O 1
ATOM 1064 N N . LEU A 1 133 ? -15.087 34.611 15.656 1.00 51.78 133 LEU A N 1
ATOM 1065 C CA . LEU A 1 133 ? -15.350 35.763 14.789 1.00 51.78 133 LEU A CA 1
ATOM 1066 C C . LEU A 1 133 ? -14.053 36.336 14.196 1.00 51.78 133 LEU A C 1
ATOM 1068 O O . LEU A 1 133 ? -14.035 36.627 13.001 1.00 51.78 133 LEU A O 1
ATOM 1072 N N . ALA A 1 134 ? -12.954 36.368 14.959 1.00 54.38 134 ALA A N 1
ATOM 1073 C CA . ALA A 1 134 ? -11.631 36.748 14.453 1.00 54.38 134 ALA A CA 1
ATOM 1074 C C . ALA A 1 134 ? -11.129 35.779 13.364 1.00 54.38 134 ALA A C 1
ATOM 1076 O O . ALA A 1 134 ? -10.714 36.205 12.289 1.00 54.38 134 ALA A O 1
ATOM 1077 N N . MET A 1 135 ? -11.292 34.466 13.566 1.00 51.69 135 MET A N 1
ATOM 1078 C CA . MET A 1 135 ? -10.866 33.457 12.584 1.00 51.69 135 MET A CA 1
ATOM 1079 C C . MET A 1 135 ? -11.742 33.421 11.316 1.00 51.69 135 MET A C 1
ATOM 1081 O O . MET A 1 135 ? -11.344 32.855 10.299 1.00 51.69 135 MET A O 1
ATOM 1085 N N . ARG A 1 136 ? -12.933 34.038 11.342 1.00 51.91 136 ARG A N 1
ATOM 1086 C CA . ARG A 1 136 ? -13.814 34.161 10.168 1.00 51.91 136 ARG A CA 1
ATOM 1087 C C . ARG A 1 136 ? -13.550 35.425 9.347 1.00 51.91 136 ARG A C 1
ATOM 1089 O O . ARG A 1 136 ? -13.863 35.424 8.159 1.00 51.91 136 ARG A O 1
ATOM 1096 N N . GLN A 1 137 ? -12.980 36.474 9.946 1.00 53.41 137 GLN A N 1
ATOM 1097 C CA . GLN A 1 137 ? -12.625 37.705 9.230 1.00 53.41 137 GLN A CA 1
ATOM 1098 C C . GLN A 1 137 ? -11.331 37.562 8.416 1.00 53.41 137 GLN A C 1
ATOM 1100 O O . GLN A 1 137 ? -11.306 38.035 7.277 1.00 53.41 137 GLN A O 1
ATOM 1105 N N . ASP A 1 138 ? -10.333 36.818 8.908 1.00 51.66 138 ASP A N 1
ATOM 1106 C CA . ASP A 1 138 ? -9.081 36.568 8.168 1.00 51.66 138 ASP A CA 1
ATOM 1107 C C . ASP A 1 138 ? -9.292 35.772 6.867 1.00 51.66 138 ASP A C 1
ATOM 1109 O O . ASP A 1 138 ? -8.645 36.033 5.853 1.00 51.66 138 ASP A O 1
ATOM 1113 N N . TRP A 1 139 ? -10.270 34.859 6.834 1.00 51.06 139 TRP A N 1
ATOM 1114 C CA . TRP A 1 139 ? -10.601 34.107 5.615 1.00 51.06 139 TRP A CA 1
ATOM 1115 C C . TRP A 1 139 ? -11.327 34.935 4.543 1.00 51.06 139 TRP A C 1
ATOM 1117 O O . TRP A 1 139 ? -11.380 34.501 3.394 1.00 51.06 139 TRP A O 1
ATOM 1127 N N . SER A 1 140 ? -11.859 36.121 4.870 1.00 53.41 140 SER A N 1
ATOM 1128 C CA . SER A 1 140 ? -12.459 37.016 3.863 1.00 53.41 140 SER A CA 1
ATOM 1129 C C . SER A 1 140 ? -11.463 38.019 3.265 1.00 53.41 140 SER A C 1
ATOM 1131 O O . SER A 1 140 ? -11.690 38.510 2.162 1.00 53.41 140 SER A O 1
ATOM 1133 N N . ALA A 1 141 ? -10.333 38.276 3.936 1.00 55.25 141 ALA A N 1
ATOM 1134 C CA . ALA A 1 141 ? -9.291 39.188 3.456 1.00 55.25 141 ALA A CA 1
ATOM 1135 C C . ALA A 1 141 ? -8.281 38.517 2.501 1.00 55.25 141 ALA A C 1
ATOM 1137 O O . ALA A 1 141 ? -7.647 39.197 1.700 1.00 55.25 141 ALA A O 1
ATOM 1138 N N . ALA A 1 142 ? -8.170 37.185 2.516 1.00 52.56 142 ALA A N 1
ATOM 1139 C CA . ALA A 1 142 ? -7.305 36.434 1.598 1.00 52.56 142 ALA A CA 1
ATOM 1140 C C . ALA A 1 142 ? -7.940 36.159 0.213 1.00 52.56 142 ALA A C 1
ATOM 1142 O O . ALA A 1 142 ? -7.307 35.552 -0.648 1.00 52.56 142 ALA A O 1
ATOM 1143 N N . GLY A 1 143 ? -9.187 36.592 -0.010 1.00 54.22 143 GLY A N 1
ATOM 1144 C CA . GLY A 1 143 ? -9.951 36.342 -1.238 1.00 54.22 143 GLY A CA 1
ATOM 1145 C C . GLY A 1 143 ? -9.927 37.461 -2.284 1.00 54.22 143 GLY A C 1
ATOM 1146 O O . GLY A 1 143 ? -10.648 37.348 -3.270 1.00 54.22 143 GLY A O 1
ATOM 1147 N N . ASN A 1 144 ? -9.149 38.534 -2.096 1.00 54.34 144 ASN A N 1
ATOM 1148 C CA . ASN A 1 144 ? -9.117 39.656 -3.042 1.00 54.34 144 ASN A CA 1
ATOM 1149 C C . ASN A 1 144 ? -7.687 40.134 -3.340 1.00 54.34 144 ASN A C 1
ATOM 1151 O O . ASN A 1 144 ? -7.301 41.255 -3.026 1.00 54.34 144 ASN A O 1
ATOM 1155 N N . VAL A 1 145 ? -6.889 39.249 -3.938 1.00 54.56 145 VAL A N 1
ATOM 1156 C CA . VAL A 1 145 ? -5.640 39.603 -4.628 1.00 54.56 145 VAL A CA 1
ATOM 1157 C C . VAL A 1 145 ? -5.673 38.909 -5.985 1.00 54.56 145 VAL A C 1
ATOM 1159 O O . VAL A 1 145 ? -5.070 37.859 -6.169 1.00 54.56 145 VAL A O 1
ATOM 1162 N N . ASN A 1 146 ? -6.503 39.434 -6.885 1.00 50.75 146 ASN A N 1
ATOM 1163 C CA . ASN A 1 146 ? -6.378 39.319 -8.341 1.00 50.75 146 ASN A CA 1
ATOM 1164 C C . ASN A 1 146 ? -7.480 40.166 -8.995 1.00 50.75 146 ASN A C 1
ATOM 1166 O O . ASN A 1 146 ? -8.499 39.638 -9.442 1.00 50.75 146 ASN A O 1
ATOM 1170 N N . GLN A 1 147 ? -7.257 41.479 -9.024 1.00 42.19 147 GLN A N 1
ATOM 1171 C CA . GLN A 1 147 ? -7.653 42.386 -10.103 1.00 42.19 147 GLN A CA 1
ATOM 1172 C C . GLN A 1 147 ? -6.690 43.570 -10.122 1.00 42.19 147 GLN A C 1
ATOM 1174 O O . GLN A 1 147 ? -6.365 44.067 -9.020 1.00 42.19 147 GLN A O 1
#

Foldseek 3Di:
DDDDDDPPPPPPPPPPPPVPPPPPVVVVVVVVVVVVVVVVVVVVVVVVVVVVVVVVVVVVVVVVVVVVVVVVVVVVVVVVVVVCVCPPPVNVVVVCVVVVVDPPDPDPVPDDDPPPPPPCPPPPPDDPVVVVVVVVVVVVVVPDDDD

Radius of gyration: 47.2 Å; chains: 1; bounding box: 67×52×156 Å

Sequence (147 aa):
MNIQTRNIRQGRRTNRRTAEGLSIGTKLFVVLNVAIALSAVFLIANYRISLNQNISGIEAQSARYQQKIHELNREIETLQVRREKLCAWTHIRDRVAQLGLDLRMPDPFQVQRLVVNFEDQPVSSGNAVDNKLAMRQDWSAAGNVNQ

Secondary structure (DSSP, 8-state):
-----------------------HHHHHHHHHHHHHHHHHHHHHHHHHHHHHHHHHHHHHHHHHHHHHHHHHHHHHHHHHHHHHHHHSHHHHHHHHHHTT---PPPPTTT----------------SSSHHHHHHHHHHHHTT----